Protein AF-A0A969MXJ2-F1 (afdb_monomer_lite)

pLDDT: mean 85.08, std 18.92, range [36.69, 98.12]

Structure (mmCIF, N/CA/C/O backbone):
data_AF-A0A969MXJ2-F1
#
_entry.id   AF-A0A969MXJ2-F1
#
loop_
_atom_site.group_PDB
_atom_site.id
_atom_site.type_symbol
_atom_site.label_atom_id
_atom_site.label_alt_id
_atom_site.label_comp_id
_atom_site.label_asym_id
_atom_site.label_entity_id
_atom_site.label_seq_id
_atom_site.pdbx_PDB_ins_code
_atom_site.Cartn_x
_atom_site.Cartn_y
_atom_site.Cartn_z
_atom_site.occupancy
_atom_site.B_iso_or_equiv
_atom_site.auth_seq_id
_atom_site.auth_comp_id
_atom_site.auth_asym_id
_atom_site.auth_atom_id
_atom_site.pdbx_PDB_model_num
ATOM 1 N N . MET A 1 1 ? 21.277 23.063 -26.150 1.00 41.44 1 MET A N 1
ATOM 2 C CA . MET A 1 1 ? 21.939 22.703 -24.879 1.00 41.44 1 MET A CA 1
ATOM 3 C C . MET A 1 1 ? 21.877 21.187 -24.799 1.00 41.44 1 MET A C 1
ATOM 5 O O . MET A 1 1 ? 20.918 20.641 -24.275 1.00 41.44 1 MET A O 1
ATOM 9 N N . GLU A 1 2 ? 22.783 20.520 -25.513 1.00 36.69 2 GLU A N 1
ATOM 10 C CA . GLU A 1 2 ? 22.770 19.060 -25.649 1.00 36.69 2 GLU A CA 1
ATOM 11 C C . GLU A 1 2 ? 23.340 18.415 -24.386 1.00 36.69 2 GLU A C 1
ATOM 13 O O . GLU A 1 2 ? 24.414 18.792 -23.920 1.00 36.69 2 GLU A O 1
ATOM 18 N N . ALA A 1 3 ? 22.605 17.461 -23.817 1.00 39.50 3 ALA A N 1
ATOM 19 C CA . ALA A 1 3 ? 23.091 16.644 -22.718 1.00 39.50 3 ALA A CA 1
ATOM 20 C C . ALA A 1 3 ? 23.977 15.525 -23.284 1.00 39.50 3 ALA A C 1
ATOM 22 O O . ALA A 1 3 ? 23.497 14.637 -23.988 1.00 39.50 3 ALA A O 1
ATOM 23 N N . SER A 1 4 ? 25.273 15.572 -22.979 1.00 37.50 4 SER A N 1
ATOM 24 C CA . SER A 1 4 ? 26.221 14.500 -23.295 1.00 37.50 4 SER A CA 1
ATOM 25 C C . SER A 1 4 ? 25.817 13.182 -22.611 1.00 37.50 4 SER A C 1
ATOM 27 O O . SER A 1 4 ? 25.421 13.204 -21.443 1.00 37.50 4 SER A O 1
ATOM 29 N N . PRO A 1 5 ? 25.950 12.019 -23.275 1.00 47.00 5 PRO A N 1
ATOM 30 C CA . PRO A 1 5 ? 25.629 10.734 -22.663 1.00 47.00 5 PRO A CA 1
ATOM 31 C C . PRO A 1 5 ? 26.645 10.356 -21.574 1.00 47.00 5 PRO A C 1
ATOM 33 O O . PRO A 1 5 ? 27.857 10.509 -21.745 1.00 47.00 5 PRO A O 1
ATOM 36 N N . ILE A 1 6 ? 26.145 9.811 -20.461 1.00 50.41 6 ILE A N 1
ATOM 37 C CA . ILE A 1 6 ? 26.954 9.233 -19.380 1.00 50.41 6 ILE A CA 1
ATOM 38 C C . ILE A 1 6 ? 27.640 7.967 -19.921 1.00 50.41 6 ILE A C 1
ATOM 40 O O . ILE A 1 6 ? 27.001 6.934 -20.110 1.00 50.41 6 ILE A O 1
ATOM 44 N N . LYS A 1 7 ? 28.950 8.035 -20.189 1.00 41.31 7 LYS A N 1
ATOM 45 C CA . LYS A 1 7 ? 29.770 6.860 -20.524 1.00 41.31 7 LYS A CA 1
ATOM 46 C C . LYS A 1 7 ? 30.115 6.095 -19.245 1.00 41.31 7 LYS A C 1
ATOM 48 O O . LYS A 1 7 ? 31.087 6.431 -18.575 1.00 41.31 7 LYS A O 1
ATOM 53 N N . LEU A 1 8 ? 29.359 5.044 -18.927 1.00 45.53 8 LEU A N 1
ATOM 54 C CA . LEU A 1 8 ? 29.810 4.018 -17.984 1.00 45.53 8 LEU A CA 1
ATOM 55 C C . LEU A 1 8 ? 30.612 2.964 -18.765 1.00 45.53 8 LEU A C 1
ATOM 57 O O . LEU A 1 8 ? 30.052 2.039 -19.347 1.00 45.53 8 LEU A O 1
ATOM 61 N N . ALA A 1 9 ? 31.932 3.132 -18.833 1.00 44.41 9 ALA A N 1
ATOM 62 C CA . ALA A 1 9 ? 32.823 2.097 -19.345 1.00 44.41 9 ALA A CA 1
ATOM 63 C C . ALA A 1 9 ? 33.082 1.079 -18.224 1.00 44.41 9 ALA A C 1
ATOM 65 O O . ALA A 1 9 ? 33.959 1.279 -17.389 1.00 44.41 9 ALA A O 1
ATOM 66 N N . LEU A 1 10 ? 32.306 -0.004 -18.185 1.00 49.78 10 LEU A N 1
ATOM 67 C CA . LEU A 1 10 ? 32.674 -1.194 -17.420 1.00 49.78 10 LEU A CA 1
ATOM 68 C C . LEU A 1 10 ? 33.587 -2.038 -18.313 1.00 49.78 10 LEU A C 1
ATOM 70 O O . LEU A 1 10 ? 33.125 -2.710 -19.232 1.00 49.78 10 LEU A O 1
ATOM 74 N N . SER A 1 11 ? 34.898 -1.941 -18.090 1.00 46.25 11 SER A N 1
ATOM 75 C CA . SER A 1 11 ? 35.877 -2.814 -18.733 1.00 46.25 11 SER A CA 1
ATOM 76 C C . SER A 1 11 ? 35.718 -4.245 -18.214 1.00 46.25 11 SER A C 1
ATOM 78 O O . SER A 1 11 ? 35.548 -4.475 -17.016 1.00 46.25 11 SER A O 1
ATOM 80 N N . SER A 1 12 ? 35.823 -5.220 -19.118 1.00 49.62 12 SER A N 1
ATOM 81 C CA . SER A 1 12 ? 35.656 -6.664 -18.880 1.00 49.62 12 SER A CA 1
ATOM 82 C C . SER A 1 12 ? 36.616 -7.273 -17.841 1.00 49.62 12 SER A C 1
ATOM 84 O O . SER A 1 12 ? 36.538 -8.462 -17.553 1.00 49.62 12 SER A O 1
ATOM 86 N N . SER A 1 13 ? 37.525 -6.478 -17.275 1.00 47.50 13 SER A N 1
ATOM 87 C CA . SER A 1 13 ? 38.529 -6.875 -16.287 1.00 47.50 13 SER A CA 1
ATOM 88 C C . SER A 1 13 ? 38.012 -6.948 -14.844 1.00 47.50 13 SER A C 1
ATOM 90 O O . SER A 1 13 ? 38.720 -7.473 -13.996 1.00 47.50 13 SER A O 1
ATOM 92 N N . ASN A 1 14 ? 36.801 -6.456 -14.546 1.00 48.66 14 ASN A N 1
ATOM 93 C CA . ASN A 1 14 ? 36.252 -6.457 -13.177 1.00 48.66 14 ASN A CA 1
ATOM 94 C C . ASN A 1 14 ? 35.283 -7.615 -12.875 1.00 48.66 14 ASN A C 1
ATOM 96 O O . ASN A 1 14 ? 34.713 -7.660 -11.788 1.00 48.66 14 ASN A O 1
ATOM 100 N N . LEU A 1 15 ? 35.091 -8.568 -13.797 1.00 53.91 15 LEU A N 1
ATOM 101 C CA . LEU A 1 15 ? 34.178 -9.701 -13.574 1.00 53.91 15 LEU A CA 1
ATOM 102 C C . LEU A 1 15 ? 34.763 -10.823 -12.694 1.00 53.91 15 LEU A C 1
ATOM 104 O O . LEU A 1 15 ? 34.013 -11.689 -12.258 1.00 53.91 15 LEU A O 1
ATOM 108 N N . SER A 1 16 ? 36.072 -10.836 -12.416 1.00 45.66 16 SER A N 1
ATOM 109 C CA . SER A 1 16 ? 36.723 -11.948 -11.700 1.00 45.66 16 SER A CA 1
ATOM 110 C C . SER A 1 16 ? 36.850 -11.761 -10.182 1.00 45.66 16 SER A C 1
ATOM 112 O O . SER A 1 16 ? 37.579 -12.516 -9.548 1.00 45.66 16 SER A O 1
ATOM 114 N N . ALA A 1 17 ? 36.177 -10.769 -9.588 1.00 50.34 17 ALA A N 1
ATOM 115 C CA . ALA A 1 17 ? 36.248 -10.484 -8.147 1.00 50.34 17 ALA A CA 1
ATOM 116 C C . ALA A 1 17 ? 34.874 -10.457 -7.450 1.00 50.34 17 ALA A C 1
ATOM 118 O O . ALA A 1 17 ? 34.713 -9.816 -6.416 1.00 50.34 17 ALA A O 1
ATOM 119 N N . ALA A 1 18 ? 33.875 -11.142 -8.008 1.00 50.34 18 ALA A N 1
ATOM 120 C CA . ALA A 1 18 ? 32.539 -11.251 -7.424 1.00 50.34 18 ALA A CA 1
ATOM 121 C C . ALA A 1 18 ? 32.142 -12.725 -7.275 1.00 50.34 18 ALA A C 1
ATOM 123 O O . ALA A 1 18 ? 31.194 -13.194 -7.896 1.00 50.34 18 ALA A O 1
ATOM 124 N N . SER A 1 19 ? 32.909 -13.480 -6.488 1.00 52.25 19 SER A N 1
ATOM 125 C CA . SER A 1 19 ? 32.581 -14.871 -6.154 1.00 52.25 19 SER A CA 1
ATOM 126 C C . SER A 1 19 ? 32.065 -15.047 -4.726 1.00 52.25 19 SER A C 1
ATOM 128 O O . SER A 1 19 ? 32.127 -16.160 -4.231 1.00 52.25 19 SER A O 1
ATOM 130 N N . ASP A 1 20 ? 31.571 -13.989 -4.071 1.00 63.25 20 ASP A N 1
ATOM 131 C CA . ASP A 1 20 ? 30.892 -14.085 -2.770 1.00 63.25 20 ASP A CA 1
ATOM 132 C C . ASP A 1 20 ? 30.025 -12.844 -2.492 1.00 63.25 20 ASP A C 1
ATOM 134 O O . ASP A 1 20 ? 30.476 -11.855 -1.922 1.00 63.25 20 ASP A O 1
ATOM 138 N N . ALA A 1 21 ? 28.769 -12.890 -2.941 1.00 57.09 21 ALA A N 1
ATOM 139 C CA . ALA A 1 21 ? 27.598 -12.239 -2.343 1.00 57.09 21 ALA A CA 1
ATOM 140 C C . ALA A 1 21 ? 26.397 -12.502 -3.256 1.00 57.09 21 ALA A C 1
ATOM 142 O O . ALA A 1 21 ? 26.507 -12.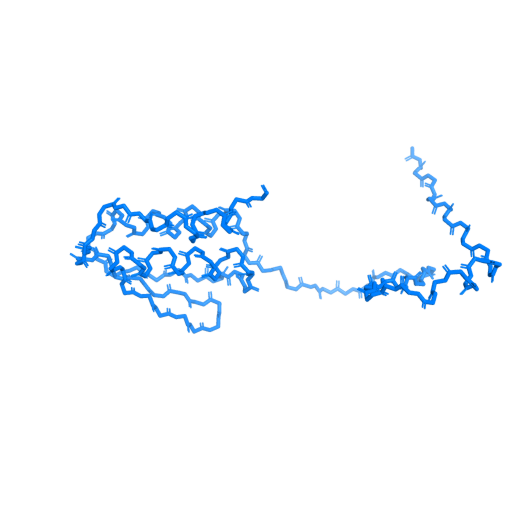434 -4.477 1.00 57.09 21 ALA A O 1
ATOM 143 N N . ASN A 1 22 ? 25.231 -12.763 -2.672 1.00 62.09 22 ASN A N 1
ATOM 144 C CA . ASN A 1 22 ? 23.955 -12.858 -3.377 1.00 62.09 22 ASN A CA 1
ATOM 145 C C . ASN A 1 22 ? 23.547 -11.467 -3.918 1.00 62.09 22 ASN A C 1
ATOM 147 O O . ASN A 1 22 ? 22.680 -10.797 -3.358 1.00 62.09 22 ASN A O 1
ATOM 151 N N . GLN A 1 23 ? 24.258 -10.973 -4.932 1.00 72.75 23 GLN A N 1
ATOM 152 C CA . GLN A 1 23 ? 24.145 -9.615 -5.447 1.00 72.75 23 GLN A CA 1
ATOM 153 C C . GLN A 1 23 ? 23.321 -9.634 -6.735 1.00 72.75 23 GLN A C 1
ATOM 155 O O . GLN A 1 23 ? 23.768 -10.098 -7.783 1.00 72.75 23 GLN A O 1
ATOM 160 N N . TYR A 1 24 ? 22.092 -9.129 -6.655 1.00 83.56 24 TYR A N 1
ATOM 161 C CA . TYR A 1 24 ? 21.258 -8.920 -7.834 1.00 83.56 24 TYR A CA 1
ATOM 162 C C . TYR A 1 24 ? 21.833 -7.761 -8.651 1.00 83.56 24 TYR A C 1
ATOM 164 O O . TYR A 1 24 ? 21.800 -6.610 -8.214 1.00 83.56 24 TYR A O 1
ATOM 172 N N . LEU A 1 25 ? 22.363 -8.065 -9.835 1.00 92.44 25 LEU A N 1
ATOM 173 C CA . L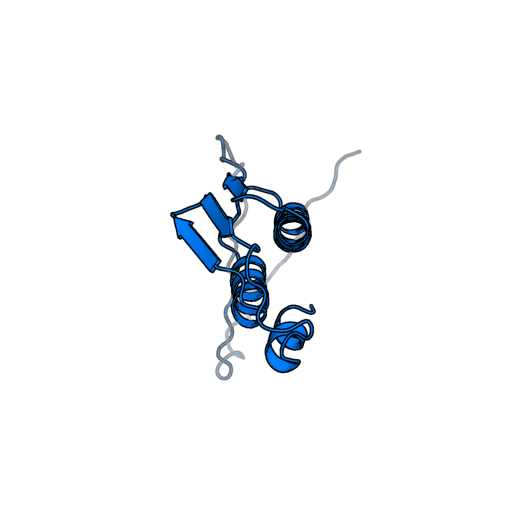EU A 1 25 ? 22.882 -7.072 -10.770 1.00 92.44 25 LEU A CA 1
ATOM 174 C C . LEU A 1 25 ? 21.913 -6.897 -11.945 1.00 92.44 25 LEU A C 1
ATOM 176 O O . LEU A 1 25 ? 21.452 -7.873 -12.533 1.00 92.44 25 LEU A O 1
ATOM 180 N N . LEU A 1 26 ? 21.643 -5.646 -12.319 1.00 92.31 26 LEU A N 1
ATOM 181 C CA . LEU A 1 26 ? 20.995 -5.319 -13.587 1.00 92.31 26 LEU A CA 1
ATOM 182 C C . LEU A 1 26 ? 22.071 -4.992 -14.624 1.00 92.31 26 LEU A C 1
ATOM 184 O O . LEU A 1 26 ? 22.722 -3.951 -14.546 1.00 92.31 26 LEU A O 1
ATOM 188 N N . GLN A 1 27 ? 22.249 -5.873 -15.607 1.00 93.19 27 GLN A N 1
ATOM 189 C CA . GLN A 1 27 ? 23.088 -5.598 -16.770 1.00 93.19 27 GLN A CA 1
ATOM 190 C C . GLN A 1 27 ? 22.258 -4.866 -17.830 1.00 93.19 27 GLN A C 1
ATOM 192 O O . GLN A 1 27 ? 21.302 -5.416 -18.371 1.00 93.19 27 GLN A O 1
ATOM 197 N N . ILE A 1 28 ? 22.624 -3.619 -18.125 1.00 93.75 28 ILE A N 1
ATOM 198 C CA . ILE A 1 28 ? 21.912 -2.767 -19.083 1.00 93.75 28 ILE A CA 1
ATOM 199 C C . ILE A 1 28 ? 22.773 -2.597 -20.334 1.00 93.75 28 ILE A C 1
ATOM 201 O O . ILE A 1 28 ? 23.883 -2.070 -20.266 1.00 93.75 28 ILE A O 1
ATOM 205 N N . SER A 1 29 ? 22.242 -3.000 -21.487 1.00 94.50 29 SER A N 1
ATOM 206 C CA . SER A 1 29 ? 22.850 -2.758 -22.798 1.00 94.50 29 SER A CA 1
ATOM 207 C C . SER A 1 29 ? 22.102 -1.631 -23.509 1.00 94.50 29 SER A C 1
ATOM 209 O O . SER A 1 29 ? 20.949 -1.791 -23.899 1.00 94.50 29 SER A O 1
ATOM 211 N N . GLY A 1 30 ? 22.746 -0.468 -23.633 1.00 93.88 30 GLY A N 1
ATOM 212 C CA . GLY A 1 30 ? 22.184 0.700 -24.319 1.00 93.88 30 GLY A CA 1
ATOM 213 C C . GLY A 1 30 ? 22.310 0.639 -25.848 1.00 93.88 30 GLY A C 1
ATOM 214 O O . GLY A 1 30 ? 22.680 -0.380 -26.421 1.00 93.88 30 GLY A O 1
ATOM 215 N N . GLY A 1 31 ? 22.037 1.769 -26.511 1.00 94.38 31 GLY A N 1
ATOM 216 C CA . GLY A 1 31 ? 22.253 1.951 -27.957 1.00 94.38 31 GLY A CA 1
ATOM 217 C C . GLY A 1 31 ? 20.999 1.859 -28.831 1.00 94.38 31 GLY A C 1
ATOM 218 O O . GLY A 1 31 ? 21.080 2.137 -30.022 1.00 94.38 31 GLY A O 1
ATOM 219 N N . SER A 1 32 ? 19.839 1.533 -28.253 1.00 94.06 32 SER A N 1
ATOM 220 C CA . SER A 1 32 ? 18.546 1.503 -28.954 1.00 94.06 32 SER A CA 1
ATOM 221 C C . SER A 1 32 ? 17.586 2.548 -28.386 1.00 94.06 32 SER A C 1
ATOM 223 O O . SER A 1 32 ? 17.469 2.686 -27.169 1.00 94.06 32 SER A O 1
ATOM 225 N N . GLN A 1 33 ? 16.884 3.280 -29.255 1.00 95.69 33 GLN A N 1
ATOM 226 C CA . GLN A 1 33 ? 15.832 4.209 -28.837 1.00 95.69 33 GLN A CA 1
ATOM 227 C C . GLN A 1 33 ? 14.540 3.448 -28.512 1.00 95.69 33 GLN A C 1
ATOM 229 O O . GLN A 1 33 ? 14.040 2.686 -29.340 1.00 95.69 33 GLN A O 1
ATOM 234 N N . LEU A 1 34 ? 13.963 3.693 -27.334 1.00 95.75 34 LEU A N 1
ATOM 235 C CA . LEU A 1 34 ? 12.665 3.130 -26.958 1.00 95.75 34 LEU A CA 1
ATOM 236 C C . LEU A 1 34 ? 11.540 3.807 -27.752 1.00 95.75 34 LEU A C 1
ATOM 238 O O . LEU A 1 34 ? 11.456 5.032 -27.779 1.00 95.75 34 LEU A O 1
ATOM 242 N N . HIS A 1 35 ? 10.667 3.007 -28.363 1.00 96.38 35 HIS A N 1
ATOM 243 C CA . HIS A 1 35 ? 9.486 3.465 -29.098 1.00 96.38 35 HIS A CA 1
ATOM 244 C C . HIS A 1 35 ? 8.270 2.638 -28.677 1.00 96.38 35 HIS A C 1
ATOM 246 O O . HIS A 1 35 ? 8.355 1.415 -28.588 1.00 96.38 35 HIS A O 1
ATOM 252 N N . GLY A 1 36 ? 7.138 3.297 -28.427 1.00 96.25 36 GLY A N 1
ATOM 253 C CA . GLY A 1 36 ? 5.891 2.639 -28.037 1.00 96.25 36 GLY A CA 1
ATOM 254 C C . GLY A 1 36 ? 5.122 3.412 -26.970 1.00 96.25 36 GLY A C 1
ATOM 255 O O . GLY A 1 36 ? 5.387 4.585 -26.715 1.00 96.25 36 GLY A O 1
ATOM 256 N N . GLN A 1 37 ? 4.156 2.740 -26.350 1.00 96.88 37 GLN A N 1
ATOM 257 C CA . GLN A 1 37 ? 3.351 3.276 -25.254 1.00 96.88 37 GLN A CA 1
ATOM 258 C C . GLN A 1 37 ? 3.444 2.341 -24.052 1.00 96.88 37 GLN A C 1
ATOM 260 O O . GLN A 1 37 ? 3.488 1.121 -24.205 1.00 96.88 37 GLN A O 1
ATOM 265 N N . VAL A 1 38 ? 3.444 2.916 -22.852 1.00 96.00 38 VAL A N 1
ATOM 266 C CA . VAL A 1 38 ? 3.410 2.175 -21.591 1.00 96.00 38 VAL A CA 1
ATOM 267 C C . VAL A 1 38 ? 2.263 2.698 -20.741 1.00 96.00 38 VAL A C 1
ATOM 269 O O . VAL A 1 38 ? 2.051 3.906 -20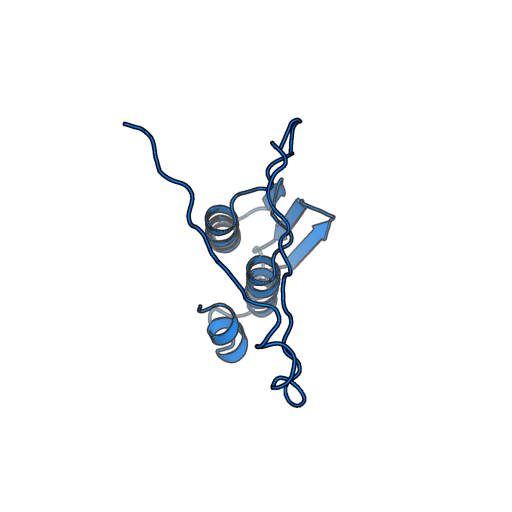.630 1.00 96.00 38 VAL A O 1
ATOM 272 N N . ARG A 1 39 ? 1.503 1.786 -20.135 1.00 94.31 39 ARG A N 1
ATOM 273 C CA . ARG A 1 39 ? 0.474 2.156 -19.167 1.00 94.31 39 ARG A CA 1
ATOM 274 C C . ARG A 1 39 ? 1.140 2.463 -17.831 1.00 94.31 39 ARG A C 1
ATOM 276 O O . ARG A 1 39 ? 1.830 1.616 -17.273 1.00 94.31 39 ARG A O 1
ATOM 283 N N . ILE A 1 40 ? 0.905 3.663 -17.315 1.00 94.19 40 ILE A N 1
ATOM 284 C CA . ILE A 1 40 ? 1.411 4.081 -16.007 1.00 94.19 40 ILE A CA 1
ATOM 285 C C . ILE A 1 40 ? 0.468 3.565 -14.916 1.00 94.19 40 ILE A C 1
ATOM 287 O O . ILE A 1 40 ? -0.750 3.719 -15.016 1.00 94.19 40 ILE A O 1
ATOM 291 N N . SER A 1 41 ? 1.029 2.934 -13.886 1.00 93.19 41 SER A N 1
ATOM 292 C CA . SER A 1 41 ? 0.289 2.539 -12.684 1.00 93.19 41 SER A CA 1
ATOM 293 C C . SER A 1 41 ? -0.061 3.756 -11.825 1.00 93.19 41 SER A C 1
ATOM 295 O O . SER A 1 41 ? 0.554 4.814 -11.959 1.00 93.19 41 SER A O 1
ATOM 297 N N . GLY A 1 42 ? -0.993 3.618 -10.882 1.00 95.88 42 GLY A N 1
ATOM 298 C CA . GLY A 1 42 ? -1.268 4.692 -9.928 1.00 95.88 42 GLY A CA 1
ATOM 299 C C . GLY A 1 42 ? -0.057 5.130 -9.102 1.00 95.88 42 GLY A C 1
ATOM 300 O O . GLY A 1 42 ? 0.949 4.428 -8.968 1.00 95.88 42 GLY A O 1
ATOM 301 N N . ALA A 1 43 ? -0.170 6.326 -8.526 1.00 96.50 43 ALA A N 1
ATOM 302 C CA . ALA A 1 43 ? 0.895 6.939 -7.749 1.00 96.50 43 ALA A CA 1
ATOM 303 C C . ALA A 1 43 ? 0.977 6.329 -6.343 1.00 96.50 43 ALA A C 1
ATOM 305 O O . ALA A 1 43 ? 0.061 6.485 -5.535 1.00 96.50 43 ALA A O 1
ATOM 306 N N . LYS A 1 44 ? 2.118 5.702 -6.024 1.00 94.62 44 LYS A N 1
ATOM 307 C CA . LYS A 1 44 ? 2.387 5.074 -4.719 1.00 94.62 44 LYS A CA 1
ATOM 308 C C . LYS A 1 44 ? 2.045 5.988 -3.541 1.00 94.62 44 LYS A C 1
ATOM 310 O O . LYS A 1 44 ? 1.275 5.611 -2.670 1.00 94.62 44 LYS A O 1
ATOM 315 N N . ASN A 1 45 ? 2.602 7.198 -3.521 1.00 95.88 45 ASN A N 1
ATOM 316 C CA . ASN A 1 45 ? 2.465 8.099 -2.374 1.00 95.88 45 ASN A CA 1
ATOM 317 C C . ASN A 1 45 ? 1.023 8.592 -2.193 1.00 95.88 45 ASN A C 1
ATOM 319 O O . ASN A 1 45 ? 0.580 8.763 -1.063 1.00 95.88 45 ASN A O 1
ATOM 323 N N . ALA A 1 46 ? 0.278 8.757 -3.290 1.00 96.88 46 ALA A N 1
ATOM 324 C CA . ALA A 1 46 ? -1.144 9.069 -3.217 1.00 96.88 46 ALA A CA 1
ATOM 325 C C . ALA A 1 46 ? -1.931 7.876 -2.665 1.00 96.88 46 ALA A C 1
ATOM 327 O O . ALA A 1 46 ? -2.725 8.050 -1.748 1.00 96.88 46 ALA A O 1
ATOM 328 N N . ALA A 1 47 ? -1.661 6.661 -3.157 1.00 97.06 47 ALA A N 1
ATOM 329 C CA . ALA A 1 47 ? -2.302 5.450 -2.658 1.00 97.06 47 ALA A CA 1
ATOM 330 C C . ALA A 1 47 ? -2.097 5.279 -1.146 1.00 97.06 47 ALA A C 1
ATOM 332 O O . ALA A 1 47 ? -3.069 5.067 -0.435 1.00 97.06 47 ALA A O 1
ATOM 333 N N . LEU A 1 48 ? -0.875 5.454 -0.630 1.00 96.94 48 LEU A N 1
ATOM 334 C CA . LEU A 1 48 ? -0.596 5.346 0.810 1.00 96.94 48 LEU A CA 1
ATOM 335 C C . LEU A 1 48 ? -1.426 6.334 1.650 1.00 96.94 48 LEU A C 1
ATOM 337 O O . LEU A 1 48 ? -1.994 5.949 2.670 1.00 96.94 48 LEU A O 1
ATOM 341 N N . VAL A 1 49 ? -1.533 7.591 1.212 1.00 96.69 49 VAL A N 1
ATOM 342 C CA . VAL A 1 49 ? -2.314 8.623 1.916 1.00 96.69 49 VAL A CA 1
ATOM 343 C C . VAL A 1 49 ? -3.814 8.339 1.830 1.00 96.69 49 VAL A C 1
ATOM 345 O O . VAL A 1 49 ? -4.517 8.473 2.827 1.00 96.69 49 VAL A O 1
ATOM 348 N N . ILE A 1 50 ? -4.310 7.903 0.670 1.00 97.50 50 ILE A N 1
ATOM 349 C CA . ILE A 1 50 ? -5.726 7.557 0.475 1.00 97.50 50 ILE A CA 1
ATOM 350 C C . ILE A 1 50 ? -6.105 6.338 1.326 1.00 97.50 50 ILE A C 1
ATOM 352 O O . ILE A 1 50 ? -7.156 6.348 1.960 1.00 97.50 50 ILE A O 1
ATOM 356 N N . LEU A 1 51 ? -5.238 5.323 1.399 1.00 97.06 51 LEU A N 1
ATOM 357 C CA . LEU A 1 51 ? -5.421 4.156 2.266 1.00 97.06 51 LEU A CA 1
ATOM 358 C C . LEU A 1 51 ? -5.575 4.572 3.737 1.00 97.06 51 LEU A C 1
ATOM 360 O O . LEU A 1 51 ? -6.494 4.109 4.407 1.00 97.06 51 LEU A O 1
ATOM 364 N N . ALA A 1 52 ? -4.732 5.489 4.226 1.00 95.69 52 ALA A N 1
ATOM 365 C CA . ALA A 1 52 ? -4.885 6.053 5.569 1.00 95.69 52 ALA A CA 1
ATOM 366 C C . ALA A 1 52 ? -6.184 6.864 5.714 1.00 95.69 52 ALA A C 1
ATOM 368 O O . ALA A 1 52 ? -6.888 6.729 6.710 1.00 95.69 52 ALA A O 1
ATOM 369 N N . GLY A 1 53 ? -6.526 7.679 4.712 1.00 96.06 53 GLY A N 1
ATOM 370 C CA . GLY A 1 53 ? -7.765 8.460 4.681 1.00 96.06 53 GLY A CA 1
ATOM 371 C C . GLY A 1 53 ? -9.033 7.601 4.710 1.00 96.06 53 GLY A C 1
ATOM 372 O O . GLY A 1 53 ? -10.049 8.048 5.237 1.00 96.06 53 GLY A O 1
ATOM 373 N N . GLY A 1 54 ? -8.967 6.351 4.239 1.00 95.44 54 GLY A N 1
ATOM 374 C CA . GLY A 1 54 ? -10.054 5.373 4.349 1.00 95.44 54 GLY A CA 1
ATOM 375 C C . GLY A 1 54 ? -10.513 5.126 5.791 1.00 95.44 54 GLY A C 1
ATOM 376 O O . GLY A 1 54 ? -11.683 4.828 6.007 1.00 95.44 54 GLY A O 1
ATOM 377 N N . LEU A 1 55 ? -9.642 5.345 6.786 1.00 94.81 55 LEU A N 1
ATOM 378 C CA . LEU A 1 55 ? -9.998 5.285 8.211 1.00 94.81 55 LEU A CA 1
ATOM 379 C C . LEU A 1 55 ? -11.028 6.345 8.629 1.00 94.81 55 LEU A C 1
ATOM 381 O O . LEU A 1 55 ? -11.708 6.173 9.635 1.00 94.81 55 LEU A O 1
ATOM 385 N N . LEU A 1 56 ? -11.123 7.450 7.886 1.00 94.81 56 LEU A N 1
ATOM 386 C CA . LEU A 1 56 ? -12.027 8.565 8.181 1.00 94.81 56 LEU A CA 1
ATOM 387 C C . LEU A 1 56 ? -13.407 8.392 7.537 1.00 94.81 56 LEU A C 1
ATOM 389 O O . LEU A 1 56 ? -14.298 9.212 7.755 1.00 94.81 56 LEU A O 1
ATOM 393 N N . CYS A 1 57 ? -13.587 7.357 6.717 1.00 93.56 57 CYS A N 1
ATOM 394 C CA . CYS A 1 57 ? -14.822 7.126 5.989 1.00 93.56 57 CYS A CA 1
ATOM 395 C C . CYS A 1 57 ? -15.783 6.266 6.817 1.00 93.56 57 CYS A C 1
ATOM 397 O O . CYS A 1 57 ? -15.430 5.194 7.299 1.00 93.56 57 CYS A O 1
ATOM 399 N N . SER A 1 58 ? -17.028 6.726 6.955 1.00 88.75 58 SER A N 1
ATOM 400 C CA . SER A 1 58 ? -18.088 6.002 7.672 1.00 88.75 58 SER A CA 1
ATOM 401 C C . SER A 1 58 ? -18.718 4.866 6.856 1.00 88.75 58 SER A C 1
ATOM 403 O O . SER A 1 58 ? -19.477 4.067 7.404 1.00 88.75 58 SER A O 1
ATOM 405 N N . GLN A 1 59 ? -18.410 4.793 5.559 1.00 93.06 59 GLN A N 1
ATOM 406 C CA . GLN A 1 59 ? -18.930 3.818 4.602 1.00 93.06 59 GLN A CA 1
ATOM 407 C C . GLN A 1 59 ? -17.792 3.079 3.891 1.00 93.06 59 GLN A C 1
ATOM 409 O O . GLN A 1 59 ? -16.635 3.507 3.927 1.00 93.06 59 GLN A O 1
ATOM 414 N N . ASP A 1 60 ? -18.151 1.995 3.207 1.00 95.44 60 ASP A N 1
ATOM 415 C CA . ASP A 1 60 ? -17.242 1.244 2.346 1.00 95.44 60 ASP A CA 1
ATOM 416 C C . ASP A 1 60 ? -16.616 2.146 1.280 1.00 95.44 60 ASP A C 1
ATOM 418 O O . ASP A 1 60 ? -17.293 2.921 0.601 1.00 95.44 60 ASP A O 1
ATOM 422 N N . CYS A 1 61 ? -15.3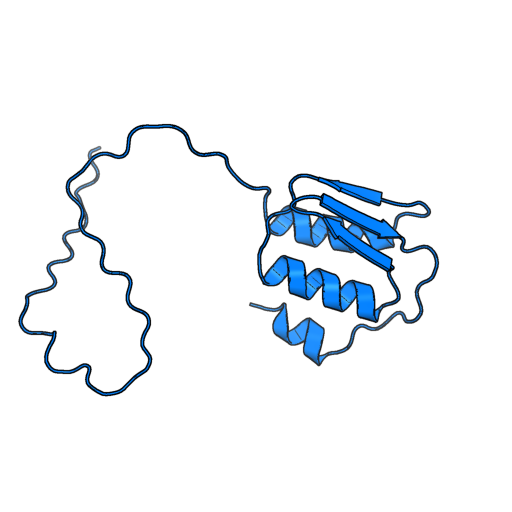04 2.015 1.118 1.00 96.56 61 CYS A N 1
ATOM 423 C CA . CYS A 1 61 ? -14.516 2.773 0.162 1.00 96.56 61 CYS A CA 1
ATOM 424 C C . CYS A 1 61 ? -13.886 1.837 -0.860 1.00 96.56 61 CYS A C 1
ATOM 426 O O . CYS A 1 61 ? -13.213 0.878 -0.493 1.00 96.56 61 CYS A O 1
ATOM 428 N N . ARG A 1 62 ? -14.038 2.168 -2.143 1.00 97.75 62 ARG A N 1
ATOM 429 C CA . ARG A 1 62 ? -13.374 1.475 -3.250 1.00 97.75 62 ARG A CA 1
ATOM 430 C C . ARG A 1 62 ? -12.324 2.376 -3.881 1.00 97.75 62 ARG A C 1
ATOM 432 O O . ARG A 1 62 ? -12.657 3.401 -4.475 1.00 97.75 62 ARG A O 1
ATOM 439 N N . ILE A 1 63 ? -11.064 1.966 -3.811 1.00 97.31 63 ILE A N 1
ATOM 440 C CA . ILE A 1 63 ? -9.927 2.674 -4.403 1.00 97.31 63 ILE A CA 1
ATOM 441 C C . ILE A 1 63 ? -9.467 1.885 -5.627 1.00 97.31 63 ILE A C 1
ATOM 443 O O . ILE A 1 63 ? -9.204 0.692 -5.533 1.00 97.31 63 ILE A O 1
ATOM 447 N N . ARG A 1 64 ? -9.377 2.543 -6.785 1.00 97.69 64 ARG A N 1
ATOM 448 C CA . ARG A 1 64 ? -8.991 1.924 -8.065 1.00 97.69 64 ARG A CA 1
ATOM 449 C C . ARG A 1 64 ? -7.630 2.438 -8.520 1.00 97.69 64 ARG A C 1
ATOM 451 O O . ARG A 1 64 ? -7.220 3.522 -8.107 1.00 97.69 64 ARG A O 1
ATOM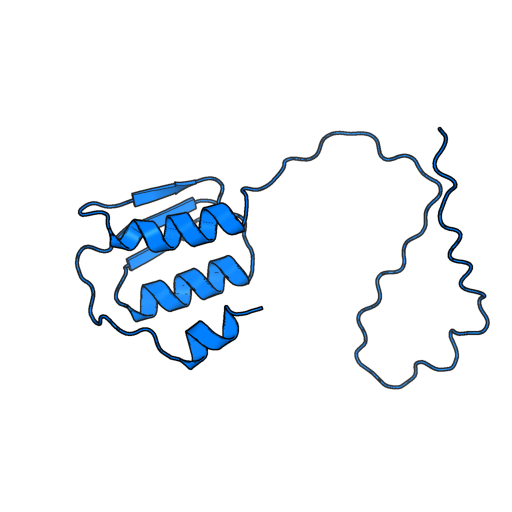 458 N N . ASN A 1 65 ? -6.987 1.707 -9.432 1.00 97.06 65 ASN A N 1
ATOM 459 C CA . ASN A 1 65 ? -5.657 2.028 -9.951 1.00 97.06 65 ASN A CA 1
ATOM 460 C C . ASN A 1 65 ? -4.599 2.104 -8.833 1.00 97.06 65 ASN A C 1
ATOM 462 O O . ASN A 1 65 ? -3.734 2.976 -8.839 1.00 97.06 65 ASN A O 1
ATOM 466 N N . VAL A 1 66 ? -4.678 1.218 -7.841 1.00 97.56 66 VAL A N 1
ATOM 467 C CA . VAL A 1 66 ? -3.679 1.098 -6.779 1.00 97.56 66 VAL A CA 1
ATOM 468 C C . VAL A 1 66 ? -2.498 0.269 -7.298 1.00 97.56 66 VAL A C 1
ATOM 470 O O . VAL A 1 66 ? -2.701 -0.847 -7.775 1.00 97.56 66 VAL A O 1
ATOM 473 N N . PRO A 1 67 ? -1.250 0.769 -7.228 1.00 96.44 67 PRO A N 1
ATOM 474 C CA . PRO A 1 67 ? -0.103 0.019 -7.720 1.00 96.44 67 PRO A CA 1
ATOM 475 C C . PRO A 1 67 ? 0.229 -1.160 -6.789 1.00 96.44 67 PRO A C 1
ATOM 477 O O . PRO A 1 67 ? 0.252 -1.016 -5.566 1.00 96.44 67 PRO A O 1
ATOM 480 N N . SER A 1 68 ? 0.561 -2.317 -7.366 1.00 94.19 68 SER A N 1
ATOM 481 C CA . SER A 1 68 ? 0.988 -3.507 -6.617 1.00 94.19 68 SER A CA 1
ATOM 482 C C . SER A 1 68 ? 2.445 -3.377 -6.163 1.00 94.19 68 SER A C 1
ATOM 484 O O . SER A 1 68 ? 3.362 -3.910 -6.789 1.00 94.19 68 SER A O 1
ATOM 486 N N . LEU A 1 69 ? 2.665 -2.630 -5.082 1.00 95.06 69 LEU A N 1
ATOM 487 C CA . LEU A 1 69 ? 3.983 -2.365 -4.505 1.00 95.06 69 LEU A CA 1
ATOM 488 C C . LEU A 1 69 ? 4.062 -2.869 -3.066 1.00 95.06 69 LEU A C 1
ATOM 490 O O . LEU A 1 69 ? 3.069 -2.881 -2.341 1.00 95.06 69 LEU A O 1
ATOM 494 N N . VAL A 1 70 ? 5.272 -3.213 -2.625 1.00 94.56 70 VAL A N 1
ATOM 495 C CA . VAL A 1 70 ? 5.512 -3.719 -1.264 1.00 94.56 70 VAL A CA 1
ATOM 496 C C . VAL A 1 70 ? 5.030 -2.728 -0.198 1.00 94.56 70 VAL A C 1
ATOM 498 O O . VAL A 1 70 ? 4.407 -3.137 0.777 1.00 94.56 70 VAL A O 1
ATOM 501 N N . ASP A 1 71 ? 5.240 -1.425 -0.403 1.00 94.62 71 ASP A N 1
ATOM 502 C CA . ASP A 1 71 ? 4.774 -0.387 0.528 1.00 94.62 71 ASP A CA 1
ATOM 503 C C . ASP A 1 71 ? 3.240 -0.370 0.661 1.00 94.62 71 ASP A C 1
ATOM 505 O O . ASP A 1 71 ? 2.716 -0.207 1.760 1.00 94.62 71 ASP A O 1
ATOM 509 N N . VAL A 1 72 ? 2.513 -0.593 -0.441 1.00 96.00 72 VAL A N 1
ATOM 510 C CA . VAL A 1 72 ? 1.041 -0.670 -0.447 1.00 96.00 72 VAL A CA 1
ATOM 511 C C . VAL A 1 72 ? 0.572 -1.909 0.313 1.00 96.00 72 VAL A C 1
ATOM 513 O O . VAL A 1 72 ? -0.319 -1.811 1.155 1.00 96.00 72 VAL A O 1
ATOM 516 N N . ALA A 1 73 ? 1.214 -3.058 0.085 1.00 95.44 73 ALA A N 1
ATOM 517 C CA . ALA A 1 73 ? 0.902 -4.288 0.808 1.00 95.44 73 ALA A CA 1
ATOM 518 C C . ALA A 1 73 ? 1.151 -4.143 2.322 1.00 95.44 73 ALA A C 1
ATOM 520 O O . ALA A 1 73 ? 0.312 -4.534 3.132 1.00 95.44 73 ALA A O 1
ATOM 521 N N . ARG A 1 74 ? 2.270 -3.519 2.718 1.00 95.81 74 ARG A N 1
ATOM 522 C CA . ARG A 1 74 ? 2.583 -3.223 4.129 1.00 95.81 74 ARG A CA 1
ATOM 523 C C . ARG A 1 74 ? 1.568 -2.273 4.754 1.00 95.81 74 ARG A C 1
ATOM 525 O O . ARG A 1 74 ? 1.139 -2.500 5.881 1.00 95.81 74 ARG A O 1
ATOM 532 N N . MET A 1 75 ? 1.145 -1.244 4.024 1.00 96.94 75 MET A N 1
ATOM 533 C CA . MET A 1 75 ? 0.080 -0.355 4.485 1.00 96.94 75 MET A CA 1
ATOM 534 C C . MET A 1 75 ? -1.226 -1.125 4.718 1.00 96.94 75 MET A C 1
ATOM 536 O O . MET A 1 75 ? -1.864 -0.951 5.753 1.00 96.94 75 MET A O 1
ATOM 540 N N . GLY A 1 76 ? -1.579 -2.049 3.820 1.00 96.38 76 GLY A N 1
ATOM 541 C CA . GLY A 1 76 ? -2.723 -2.943 4.006 1.00 96.38 76 GLY A CA 1
ATOM 542 C C . GLY A 1 76 ? -2.616 -3.810 5.267 1.00 96.38 76 GLY A C 1
ATOM 543 O O . GLY A 1 76 ? -3.594 -3.947 6.000 1.00 96.38 76 GLY A O 1
ATOM 544 N N . GLN A 1 77 ? -1.424 -4.331 5.579 1.00 96.00 77 GLN A N 1
ATOM 545 C CA . GLN A 1 77 ? -1.168 -5.080 6.820 1.00 96.00 77 GLN A CA 1
ATOM 546 C C . GLN A 1 77 ? -1.357 -4.211 8.070 1.00 96.00 77 GLN A C 1
ATOM 548 O O . GLN A 1 77 ? -1.964 -4.663 9.038 1.00 96.00 77 GLN A O 1
ATOM 553 N N . ILE A 1 78 ? -0.880 -2.963 8.045 1.00 96.12 78 ILE A N 1
ATOM 554 C CA . ILE A 1 78 ? -1.066 -2.004 9.143 1.00 96.12 78 ILE A CA 1
ATOM 555 C C . ILE A 1 78 ? -2.556 -1.727 9.365 1.00 96.12 78 ILE A C 1
ATOM 557 O O . ILE A 1 78 ? -3.031 -1.828 10.493 1.00 96.12 78 ILE A O 1
ATOM 561 N N . LEU A 1 79 ? -3.303 -1.424 8.299 1.00 96.25 79 LEU A N 1
ATOM 562 C CA . LEU A 1 79 ? -4.742 -1.164 8.389 1.00 96.25 79 LEU A CA 1
ATOM 563 C C . LEU A 1 79 ? -5.506 -2.391 8.901 1.00 96.25 79 LEU A C 1
ATOM 565 O O . LEU A 1 79 ? -6.339 -2.270 9.796 1.00 96.25 79 LEU A O 1
ATOM 569 N N . THR A 1 80 ? -5.167 -3.580 8.402 1.00 95.94 80 THR A N 1
ATOM 570 C CA . THR A 1 80 ? -5.762 -4.842 8.866 1.00 95.94 80 THR A CA 1
ATOM 571 C C . THR A 1 80 ? -5.498 -5.065 10.355 1.00 95.94 80 THR A C 1
ATOM 573 O O . THR A 1 80 ? -6.401 -5.455 11.092 1.00 95.94 80 THR A O 1
ATOM 576 N N . ALA A 1 81 ? -4.289 -4.753 10.837 1.00 95.12 81 ALA A N 1
ATOM 577 C CA . ALA A 1 81 ? -3.959 -4.840 12.258 1.00 95.12 81 ALA A CA 1
ATOM 578 C C . ALA A 1 81 ? -4.783 -3.869 13.122 1.00 95.12 81 ALA A C 1
ATOM 580 O O . ALA A 1 81 ? -5.090 -4.197 14.263 1.00 95.12 81 ALA A O 1
ATOM 581 N N . LEU A 1 82 ? -5.196 -2.713 12.591 1.00 95.62 82 LEU A N 1
ATOM 582 C CA . LEU A 1 82 ? -6.106 -1.773 13.267 1.00 95.62 82 LEU A CA 1
ATOM 583 C C . LEU A 1 82 ? -7.580 -2.236 13.268 1.00 95.62 82 LEU A C 1
ATOM 585 O O . LEU A 1 82 ? -8.435 -1.574 13.856 1.00 95.62 82 LEU A O 1
ATOM 589 N N . GLY A 1 83 ? -7.889 -3.366 12.623 1.00 95.19 83 GLY A N 1
ATOM 590 C CA . GLY A 1 83 ? -9.241 -3.922 12.511 1.00 95.19 83 GLY A CA 1
ATOM 591 C C . GLY A 1 83 ? -9.983 -3.525 11.234 1.00 95.19 83 GLY A C 1
ATOM 592 O O . GLY A 1 83 ? -11.147 -3.884 11.069 1.00 95.19 83 GLY A O 1
ATOM 593 N N . VAL A 1 84 ? -9.329 -2.819 10.309 1.00 96.75 84 VAL A N 1
ATOM 594 C CA . VAL A 1 84 ? -9.918 -2.478 9.009 1.00 96.75 84 VAL A CA 1
ATOM 595 C C . VAL A 1 84 ? -10.088 -3.745 8.177 1.00 96.75 84 VAL A C 1
ATOM 597 O O . VAL A 1 84 ? -9.149 -4.526 8.017 1.00 96.75 84 VAL A O 1
ATOM 600 N N . LYS A 1 85 ? -11.269 -3.938 7.589 1.00 96.56 85 LYS A N 1
ATOM 601 C CA . LYS A 1 85 ? -11.478 -4.990 6.592 1.00 96.56 85 LYS A CA 1
ATOM 602 C C . LYS A 1 85 ? -10.991 -4.478 5.246 1.00 96.56 85 LYS A C 1
ATOM 604 O O . LYS A 1 85 ? -11.477 -3.456 4.766 1.00 96.56 85 LYS A O 1
ATOM 609 N N . LEU A 1 86 ? -10.045 -5.193 4.651 1.00 96.31 86 LEU A N 1
ATOM 610 C CA . LEU A 1 86 ? -9.449 -4.839 3.370 1.00 96.31 86 LEU A CA 1
ATOM 611 C C . LEU A 1 86 ? -9.500 -6.044 2.432 1.00 96.31 86 LEU A C 1
ATOM 613 O O . LEU A 1 86 ? -9.114 -7.147 2.813 1.00 96.31 86 LEU A O 1
ATOM 617 N N . HIS A 1 87 ? -9.965 -5.824 1.207 1.00 97.06 87 HIS A N 1
ATOM 618 C CA . HIS A 1 87 ? -9.944 -6.816 0.138 1.00 97.06 87 HIS A CA 1
ATOM 619 C C . HIS A 1 87 ? -9.280 -6.208 -1.095 1.00 97.06 87 HIS A C 1
ATOM 621 O O . HIS A 1 87 ? -9.669 -5.127 -1.533 1.00 97.06 87 HIS A O 1
ATOM 627 N N . GLN A 1 88 ? -8.277 -6.889 -1.645 1.00 95.88 88 GLN A N 1
ATOM 628 C CA . GLN A 1 88 ? -7.584 -6.452 -2.852 1.00 95.88 88 GLN 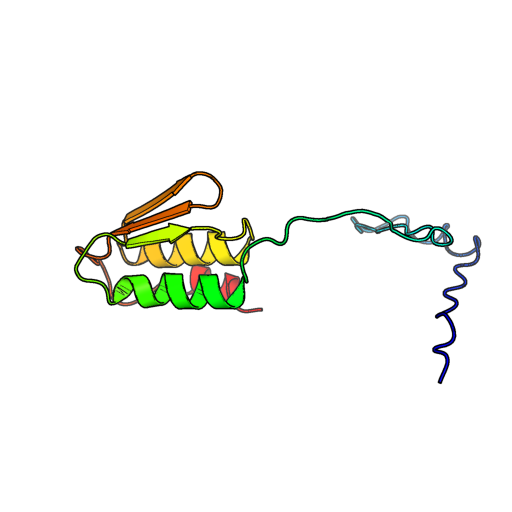A CA 1
ATOM 629 C C . GLN A 1 88 ? -7.886 -7.411 -4.005 1.00 95.88 88 GLN A C 1
ATOM 631 O O . GLN A 1 88 ? -7.659 -8.612 -3.883 1.00 95.88 88 GLN A O 1
ATOM 636 N N . ASP A 1 89 ? -8.337 -6.855 -5.127 1.00 96.62 89 ASP A N 1
ATOM 637 C CA . ASP A 1 89 ? -8.524 -7.549 -6.400 1.00 96.62 89 ASP A CA 1
ATOM 638 C C . ASP A 1 89 ? -7.800 -6.769 -7.506 1.00 96.62 89 ASP A C 1
ATOM 640 O O . ASP A 1 89 ? -8.218 -5.682 -7.911 1.00 96.62 89 ASP A O 1
ATOM 644 N N . GLY A 1 90 ? -6.647 -7.281 -7.941 1.00 95.50 90 GLY A N 1
ATOM 645 C CA . GLY A 1 90 ? -5.778 -6.600 -8.900 1.00 95.50 90 GLY A CA 1
ATOM 646 C C . GLY A 1 90 ? -5.324 -5.215 -8.418 1.00 95.50 90 GLY A C 1
ATOM 647 O O . GLY A 1 90 ? -4.615 -5.090 -7.414 1.00 95.50 90 GLY A O 1
ATOM 648 N N . ASP A 1 91 ? -5.713 -4.178 -9.166 1.00 96.56 91 ASP A N 1
ATOM 649 C CA . ASP A 1 91 ? -5.434 -2.765 -8.878 1.00 96.56 91 ASP A CA 1
ATOM 650 C C . ASP A 1 91 ? -6.567 -2.070 -8.098 1.00 96.56 91 ASP A C 1
ATOM 652 O O . ASP A 1 91 ? -6.592 -0.838 -7.998 1.00 96.56 91 ASP A O 1
ATOM 656 N N . VAL A 1 92 ? -7.514 -2.836 -7.553 1.00 98.06 92 VAL A N 1
ATOM 657 C CA . VAL A 1 92 ? -8.635 -2.336 -6.754 1.00 98.06 92 VAL A CA 1
ATOM 658 C C . VAL A 1 92 ? -8.496 -2.797 -5.309 1.00 98.06 92 VAL A C 1
ATOM 660 O O . VAL A 1 92 ? -8.223 -3.965 -5.041 1.00 98.06 92 VAL A O 1
ATOM 663 N N . ILE A 1 93 ? -8.703 -1.874 -4.371 1.00 98.12 93 ILE A N 1
ATOM 664 C CA . ILE A 1 93 ? -8.768 -2.155 -2.937 1.00 98.12 93 ILE A CA 1
ATOM 665 C C . ILE A 1 93 ? -10.108 -1.661 -2.395 1.00 98.12 93 ILE A C 1
ATOM 667 O O . ILE A 1 93 ? -10.425 -0.475 -2.499 1.00 98.12 93 ILE A O 1
ATOM 671 N N . ASP A 1 94 ? -10.860 -2.574 -1.792 1.00 98.12 94 ASP A N 1
ATOM 672 C CA . ASP A 1 94 ? -12.073 -2.298 -1.031 1.00 98.12 94 ASP A CA 1
ATOM 673 C C . ASP A 1 94 ? -11.738 -2.228 0.465 1.00 98.12 94 ASP A C 1
ATOM 675 O O . ASP A 1 94 ? -11.033 -3.091 0.994 1.00 98.12 94 ASP A O 1
ATOM 679 N N . ILE A 1 95 ? -12.229 -1.188 1.140 1.00 97.62 95 ILE A N 1
ATOM 680 C CA . ILE A 1 95 ? -11.936 -0.871 2.541 1.00 97.62 95 ILE A CA 1
ATOM 681 C C . ILE A 1 95 ? -13.236 -0.651 3.303 1.00 97.62 95 ILE A C 1
ATOM 683 O O . ILE A 1 95 ? -14.054 0.175 2.907 1.00 97.62 95 ILE A O 1
ATOM 687 N N . ASN A 1 96 ? -13.373 -1.314 4.448 1.00 97.25 96 ASN A N 1
ATOM 688 C CA . ASN A 1 96 ? -14.370 -0.996 5.463 1.00 97.25 96 ASN A CA 1
ATOM 689 C C . ASN A 1 96 ? -13.662 -0.730 6.800 1.00 97.25 96 ASN A C 1
ATOM 691 O O . ASN A 1 96 ? -13.034 -1.622 7.378 1.00 97.25 96 ASN A O 1
ATOM 695 N N . ALA A 1 97 ? -13.777 0.507 7.285 1.00 95.88 97 ALA A N 1
ATOM 696 C CA . ALA A 1 97 ? -13.205 0.964 8.552 1.00 95.88 97 ALA A CA 1
ATOM 697 C C . ALA A 1 97 ? -14.263 1.137 9.662 1.00 95.88 97 ALA A C 1
ATOM 699 O O . ALA A 1 97 ? -13.982 1.741 10.693 1.00 95.88 97 ALA A O 1
ATOM 700 N N . THR A 1 98 ? -15.479 0.603 9.482 1.00 94.75 98 THR A N 1
ATOM 701 C CA . THR A 1 98 ? -16.608 0.794 10.414 1.00 94.75 98 THR A CA 1
ATOM 702 C C . THR A 1 98 ? -16.328 0.238 11.815 1.00 94.75 98 THR A C 1
ATOM 704 O O . THR A 1 98 ? -16.853 0.751 12.802 1.00 94.75 98 THR A O 1
ATOM 707 N N . HIS A 1 99 ? -15.498 -0.803 11.919 1.00 89.88 99 HIS A N 1
ATOM 708 C CA . HIS A 1 99 ? -15.205 -1.493 13.176 1.00 89.88 99 HIS A CA 1
ATOM 709 C C . HIS A 1 99 ? -13.699 -1.587 13.431 1.00 89.88 99 HIS A C 1
ATOM 711 O O . HIS A 1 99 ? -13.093 -2.638 13.242 1.00 89.88 99 HIS A O 1
ATOM 717 N N . LEU A 1 100 ? -13.098 -0.486 13.884 1.00 92.06 100 LEU A N 1
ATOM 718 C CA . LEU A 1 100 ? -11.711 -0.492 14.349 1.00 92.06 100 LEU A CA 1
ATOM 719 C C . LEU A 1 100 ? -11.604 -1.233 15.685 1.00 92.06 100 LEU A C 1
ATOM 721 O O . LEU A 1 100 ? -12.409 -1.021 16.592 1.00 92.06 100 LEU A O 1
ATOM 725 N N . SER A 1 101 ? -10.600 -2.097 15.807 1.00 90.38 101 SER A N 1
ATOM 726 C CA . SER A 1 101 ? -10.362 -2.891 17.017 1.00 90.38 101 SER A CA 1
ATOM 727 C C . SER A 1 101 ? -9.376 -2.222 17.974 1.00 90.38 101 SER A C 1
ATOM 729 O O . SER A 1 101 ? -9.431 -2.463 19.178 1.00 90.38 101 SER A O 1
ATOM 731 N N . GLN A 1 102 ? -8.483 -1.375 17.457 1.00 90.50 102 GLN A N 1
ATOM 732 C CA . GLN A 1 102 ? -7.483 -0.655 18.240 1.00 90.50 102 GLN A CA 1
ATOM 733 C C . GLN A 1 102 ? -7.039 0.631 17.538 1.00 90.50 102 GLN A C 1
ATOM 735 O O . GLN A 1 102 ? -7.123 0.755 16.319 1.00 90.50 102 GLN A O 1
ATOM 740 N N . SER A 1 103 ? -6.536 1.588 18.317 1.00 89.81 103 SER A N 1
ATOM 741 C CA . SER A 1 103 ? -6.035 2.880 17.827 1.00 89.81 103 SER A CA 1
ATOM 742 C C . SER A 1 103 ? -4.520 2.910 17.601 1.00 89.81 103 SER A C 1
ATOM 744 O O . SER A 1 103 ? -4.001 3.895 17.078 1.00 89.81 103 SER A O 1
ATOM 746 N N . GLN A 1 104 ? -3.801 1.849 17.982 1.00 92.69 104 GLN A N 1
ATOM 747 C CA . GLN A 1 104 ? -2.346 1.772 17.881 1.00 92.69 104 GLN A CA 1
ATOM 748 C C . GLN A 1 104 ? -1.924 0.629 16.957 1.00 92.69 104 GLN A C 1
ATOM 750 O O . GLN A 1 104 ? -2.275 -0.528 17.174 1.00 92.69 104 GLN A O 1
ATOM 755 N N . ALA A 1 105 ? -1.151 0.955 15.920 1.00 90.88 105 ALA A N 1
ATOM 756 C CA . ALA A 1 105 ? -0.598 -0.043 15.015 1.00 90.88 105 ALA A CA 1
ATOM 757 C C . ALA A 1 105 ? 0.638 -0.728 15.637 1.00 90.88 105 ALA A C 1
ATOM 759 O O . ALA A 1 105 ? 1.440 -0.049 16.290 1.00 90.88 105 ALA A O 1
ATOM 760 N N . PRO A 1 106 ? 0.853 -2.037 15.400 1.00 92.00 106 PRO A N 1
ATOM 761 C CA . PRO A 1 106 ? 2.046 -2.736 15.866 1.00 92.00 106 PRO A CA 1
ATOM 762 C C . PRO A 1 106 ? 3.332 -2.095 15.334 1.00 92.00 106 PRO A C 1
ATOM 764 O O . PRO A 1 106 ? 3.492 -1.909 14.125 1.00 92.00 106 PRO A O 1
ATOM 767 N N . TYR A 1 107 ? 4.276 -1.808 16.233 1.00 92.31 107 TYR A N 1
ATOM 768 C CA . TYR A 1 107 ? 5.528 -1.123 15.895 1.00 92.31 107 TYR A CA 1
ATOM 769 C C . TYR A 1 107 ? 6.313 -1.823 14.778 1.00 92.31 107 TYR A C 1
ATOM 771 O O . TYR A 1 107 ? 6.837 -1.163 13.885 1.00 92.31 107 TYR A O 1
ATOM 779 N N . GLU A 1 108 ? 6.353 -3.156 14.794 1.00 91.88 108 GLU A N 1
ATOM 780 C CA . GLU A 1 108 ? 7.061 -3.951 13.789 1.00 91.88 108 GLU A CA 1
ATOM 781 C C . GLU A 1 108 ? 6.509 -3.755 12.367 1.00 91.88 108 GLU A C 1
ATOM 783 O O . GLU A 1 108 ? 7.268 -3.751 11.401 1.00 91.88 108 GLU A O 1
ATOM 788 N N . LEU A 1 109 ? 5.197 -3.558 12.216 1.00 92.19 109 LEU A N 1
ATOM 789 C CA . LEU A 1 109 ? 4.596 -3.299 10.906 1.00 92.19 109 LEU A CA 1
ATOM 790 C C . LEU A 1 109 ? 4.902 -1.875 10.438 1.00 92.19 109 LEU A C 1
ATOM 792 O O . LEU A 1 109 ? 5.244 -1.662 9.275 1.00 92.19 109 LEU A O 1
ATOM 796 N N . VAL A 1 110 ? 4.833 -0.907 11.356 1.00 92.12 110 VAL A N 1
ATOM 797 C CA . VAL A 1 110 ? 5.120 0.504 11.067 1.00 92.12 110 VAL A CA 1
ATOM 798 C C . VAL A 1 110 ? 6.590 0.708 10.693 1.00 92.12 110 VAL A C 1
ATOM 800 O O . VAL A 1 110 ? 6.884 1.426 9.738 1.00 92.12 110 VAL A O 1
ATOM 803 N N . SER A 1 111 ? 7.522 0.055 11.393 1.00 91.12 111 SER A N 1
ATOM 804 C CA . SER A 1 111 ? 8.958 0.182 11.118 1.00 91.12 111 SER A CA 1
ATOM 805 C C . SER A 1 111 ? 9.333 -0.340 9.731 1.00 91.12 111 SER A C 1
ATOM 807 O O . SER A 1 111 ? 10.198 0.239 9.083 1.00 91.12 111 SER A O 1
ATOM 809 N N . ARG A 1 112 ? 8.636 -1.369 9.235 1.00 87.56 112 ARG A N 1
ATOM 810 C CA . ARG A 1 112 ? 8.827 -1.926 7.885 1.00 87.56 112 ARG A CA 1
ATOM 811 C C . ARG A 1 112 ? 8.278 -1.036 6.765 1.00 87.56 112 ARG A C 1
ATOM 813 O O . ARG A 1 112 ? 8.659 -1.234 5.613 1.00 87.56 112 ARG A O 1
ATOM 820 N N . LEU A 1 113 ? 7.359 -0.113 7.065 1.00 84.00 113 LEU A N 1
ATOM 821 C CA . LEU A 1 113 ? 6.834 0.861 6.097 1.00 84.00 113 LEU A CA 1
ATOM 822 C C . LEU A 1 113 ? 7.758 2.081 5.953 1.00 84.00 113 LEU A C 1
ATOM 824 O O . LEU A 1 113 ? 7.759 2.736 4.911 1.00 84.00 113 LEU A O 1
ATOM 828 N N . ARG A 1 114 ? 8.533 2.399 6.995 1.00 71.69 114 ARG A N 1
ATOM 829 C CA . ARG A 1 114 ? 9.492 3.503 6.976 1.00 71.69 114 ARG A CA 1
ATOM 830 C C . ARG A 1 114 ? 10.650 3.148 6.032 1.00 71.69 114 ARG A C 1
ATOM 832 O O . ARG A 1 114 ? 11.212 2.062 6.139 1.00 71.69 114 ARG A O 1
ATOM 839 N N . ALA A 1 115 ? 10.942 4.052 5.094 1.00 55.41 115 ALA A N 1
ATOM 840 C CA . ALA A 1 115 ? 12.099 3.959 4.203 1.00 55.41 115 ALA A CA 1
ATOM 841 C C . ALA A 1 115 ? 13.418 4.093 4.974 1.00 55.41 115 ALA A C 1
ATOM 843 O O . ALA A 1 115 ? 13.431 4.858 5.971 1.00 55.41 115 ALA A O 1
#

Sequence (115 aa):
MEASPIKLALSSSNLSAASDANQYLLQISGGSQLHGQVRISGAKNAALVILAGGLLCSQDCRIRNVPSLVDVARMGQILTALGVKLHQDGDVIDINATHLSQSQAPYELVSRLRA

Foldseek 3Di:
DDDDDDDPDPPPVPPPPPPDDPDDDDDDDDDDDDDDDDDDADDAVVLLVVLVVLLVDQDKDKDARADPDPLNVLSVVQCVQQVWDWDDDPRMIIIDNNDGPDDDGDPVSVVVNDD

Radius of gyration: 21.35 Å; chains: 1; bounding box: 58×38×47 Å

Secondary structure (DSSP, 8-state):
-----------GGGGGG--SS--------------S--PPPPPHHHHHHHHHHGGG-SS-EEE-S----HHHHHHHHHHHHTT-EEEEETTEEEEE-SS---SS--HHHHHHH--